Protein AF-A0A367LTG4-F1 (afdb_monomer_lite)

pLDDT: mean 78.82, std 11.57, range [48.56, 96.5]

Sequence (78 aa):
CRLDLDQHLVLSYRAFVGDLQLSSWDGLTGAYPSRLFVLPLSQVIEEYTKVELRSLASVPLKLDREEVASLVERAAQS

Structure (mmCIF, N/CA/C/O backbone):
data_AF-A0A367LTG4-F1
#
_entry.id   AF-A0A367LTG4-F1
#
loop_
_atom_site.group_PDB
_atom_site.id
_atom_site.type_symbol
_atom_site.label_atom_id
_atom_site.label_alt_id
_atom_site.label_comp_id
_atom_site.label_asym_id
_atom_site.label_entity_id
_atom_site.label_seq_id
_atom_site.pdbx_PDB_ins_code
_atom_site.Cartn_x
_atom_site.Cartn_y
_atom_site.Cartn_z
_atom_site.occupancy
_atom_site.B_iso_or_equiv
_atom_site.auth_seq_id
_atom_site.auth_comp_id
_atom_site.auth_asym_id
_atom_site.auth_atom_id
_atom_site.pdbx_PDB_model_num
ATOM 1 N N . CYS A 1 1 ? -21.858 1.239 -9.762 1.00 48.56 1 CYS A N 1
ATOM 2 C CA . CYS A 1 1 ? -21.627 1.940 -8.483 1.00 48.56 1 CYS A CA 1
ATOM 3 C C . CYS A 1 1 ? -20.151 1.853 -8.130 1.00 48.56 1 CYS A C 1
ATOM 5 O O . CYS A 1 1 ? -19.666 0.756 -7.907 1.00 48.56 1 CYS A O 1
ATOM 7 N N . ARG A 1 2 ? -19.430 2.977 -8.194 1.00 57.00 2 ARG A N 1
ATOM 8 C CA . ARG A 1 2 ? -17.969 3.068 -7.992 1.00 57.00 2 ARG A CA 1
ATOM 9 C C . ARG A 1 2 ? -17.590 4.280 -7.117 1.00 57.00 2 ARG A C 1
ATOM 11 O O . ARG A 1 2 ? -16.418 4.563 -6.940 1.00 57.00 2 ARG A O 1
ATOM 18 N N . LEU A 1 3 ? -18.608 4.967 -6.588 1.00 55.16 3 LEU A N 1
ATOM 19 C CA . LEU A 1 3 ? -18.507 6.255 -5.898 1.00 55.16 3 LEU A CA 1
ATOM 20 C C . LEU A 1 3 ? -17.813 6.148 -4.529 1.00 55.16 3 LEU A C 1
ATOM 22 O O . LEU A 1 3 ? -17.287 7.132 -4.037 1.00 55.16 3 LEU A O 1
ATOM 26 N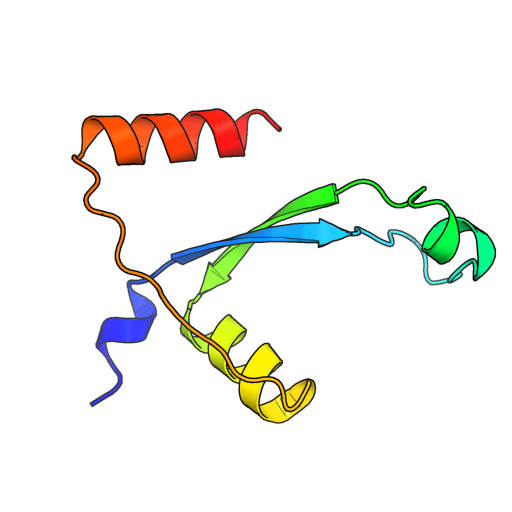 N . ASP A 1 4 ? -17.795 4.955 -3.932 1.00 59.75 4 ASP A N 1
ATOM 27 C CA . ASP A 1 4 ? -17.192 4.726 -2.612 1.00 59.75 4 ASP A CA 1
ATOM 28 C C . ASP A 1 4 ? -15.667 4.517 -2.683 1.00 59.75 4 ASP A C 1
ATOM 30 O O . ASP A 1 4 ? -14.947 4.754 -1.721 1.00 59.75 4 ASP A O 1
ATOM 34 N N . LEU A 1 5 ? -15.133 4.137 -3.855 1.00 58.88 5 LEU A N 1
ATOM 35 C CA . LEU A 1 5 ? -13.693 3.896 -4.035 1.00 58.88 5 LEU A CA 1
ATOM 36 C C . LEU A 1 5 ? -12.841 5.154 -3.825 1.00 58.88 5 LEU A C 1
ATOM 38 O O . LEU A 1 5 ? -11.658 5.028 -3.512 1.00 58.88 5 LEU A O 1
ATOM 42 N N . ASP A 1 6 ? -13.435 6.337 -3.976 1.00 62.47 6 ASP A N 1
ATOM 43 C CA . ASP A 1 6 ? -12.746 7.615 -3.798 1.00 62.47 6 ASP A CA 1
ATOM 44 C C . ASP A 1 6 ? -12.425 7.906 -2.325 1.00 62.47 6 ASP A C 1
ATOM 46 O O . ASP A 1 6 ? -11.533 8.702 -2.041 1.00 62.47 6 ASP A O 1
ATOM 50 N N . GLN A 1 7 ? -13.106 7.248 -1.378 1.00 74.94 7 GLN A N 1
ATOM 51 C CA . GLN A 1 7 ? -12.851 7.425 0.056 1.00 74.94 7 GLN A CA 1
ATOM 52 C C . GLN A 1 7 ? -11.783 6.467 0.603 1.00 74.94 7 GLN A C 1
ATOM 54 O O . GLN A 1 7 ? -11.383 6.584 1.763 1.00 74.94 7 GLN A O 1
ATOM 59 N N . HIS A 1 8 ? -11.287 5.536 -0.219 1.00 83.62 8 HIS A N 1
ATOM 60 C CA . HIS A 1 8 ? -10.279 4.564 0.191 1.00 83.62 8 HIS A CA 1
ATOM 61 C C . HIS A 1 8 ? -8.870 4.988 -0.231 1.00 83.62 8 HIS A C 1
ATOM 63 O O . HIS A 1 8 ? -8.577 5.190 -1.413 1.00 83.62 8 HIS A O 1
ATOM 69 N N . LEU A 1 9 ? -7.973 5.031 0.754 1.00 84.94 9 LEU A N 1
ATOM 70 C CA . LEU A 1 9 ? -6.543 5.238 0.557 1.00 84.94 9 LEU A CA 1
ATOM 71 C C . LEU A 1 9 ? -5.790 3.912 0.673 1.00 84.94 9 LEU A C 1
ATOM 73 O O . LEU A 1 9 ? -6.140 3.043 1.471 1.00 84.94 9 LEU A O 1
ATOM 77 N N . VAL A 1 10 ? -4.728 3.780 -0.113 1.00 88.69 10 VAL A N 1
ATOM 78 C CA . VAL A 1 10 ? -3.805 2.647 -0.097 1.00 88.69 10 VAL A CA 1
ATOM 79 C C . VAL A 1 10 ? -2.424 3.151 0.298 1.00 88.69 10 VAL A C 1
ATOM 81 O O . VAL A 1 10 ? -1.891 4.070 -0.324 1.00 88.69 10 VAL A O 1
ATOM 84 N N . LEU A 1 11 ? -1.837 2.518 1.314 1.00 88.50 11 LEU A N 1
ATOM 85 C CA . LEU A 1 11 ? -0.434 2.685 1.684 1.00 88.50 11 LEU A CA 1
ATOM 86 C C . LEU A 1 11 ? 0.415 1.708 0.864 1.00 88.50 11 LEU A C 1
ATOM 88 O O . LEU A 1 11 ? 0.158 0.505 0.872 1.00 88.50 11 LEU A O 1
ATOM 92 N N . SER A 1 12 ? 1.413 2.213 0.139 1.00 85.88 12 SER A N 1
ATOM 93 C CA . SER A 1 12 ? 2.254 1.411 -0.755 1.00 85.88 12 SER A CA 1
ATOM 94 C C . SER A 1 12 ? 3.724 1.779 -0.585 1.00 85.88 12 SER A C 1
ATOM 96 O O . SER A 1 12 ? 4.098 2.928 -0.799 1.00 85.88 12 SER A O 1
ATOM 98 N N . TYR A 1 13 ? 4.569 0.807 -0.238 1.00 83.44 13 TYR A N 1
ATOM 99 C CA . TYR A 1 13 ? 6.022 0.972 -0.309 1.00 83.44 13 TYR A CA 1
ATOM 100 C C . TYR A 1 13 ? 6.495 0.639 -1.720 1.00 83.44 13 TYR A C 1
ATOM 102 O O . TYR A 1 13 ? 6.292 -0.477 -2.200 1.00 83.44 13 TYR A O 1
ATOM 110 N N . ARG A 1 14 ? 7.114 1.612 -2.391 1.00 81.38 14 ARG A N 1
ATOM 111 C CA . ARG A 1 14 ? 7.637 1.458 -3.755 1.00 81.38 14 ARG A CA 1
ATOM 112 C C . ARG A 1 14 ? 9.105 1.851 -3.803 1.00 81.38 14 ARG A C 1
ATOM 114 O O . ARG A 1 14 ? 9.529 2.750 -3.078 1.00 81.38 14 ARG A O 1
ATOM 121 N N . ALA A 1 15 ? 9.872 1.201 -4.672 1.00 77.56 15 ALA A N 1
ATOM 122 C CA . ALA A 1 15 ? 11.232 1.626 -4.980 1.00 77.56 15 ALA A CA 1
ATOM 123 C C . ALA A 1 15 ? 11.197 3.026 -5.617 1.00 77.56 15 ALA A C 1
ATOM 125 O O . ALA A 1 15 ? 10.475 3.246 -6.591 1.00 77.56 15 ALA A O 1
ATOM 126 N N . PHE A 1 16 ? 11.947 3.977 -5.060 1.00 70.25 16 PHE A N 1
ATOM 127 C CA . PHE A 1 16 ? 12.043 5.329 -5.604 1.00 70.25 16 PHE A CA 1
ATOM 128 C C . PHE A 1 16 ? 13.292 5.457 -6.483 1.00 70.25 16 PHE A C 1
ATOM 130 O O . PHE A 1 16 ? 14.417 5.431 -5.983 1.00 70.25 16 PHE A O 1
ATOM 137 N N . VAL A 1 17 ? 13.091 5.614 -7.793 1.00 66.62 17 VAL A N 1
ATOM 138 C CA . VAL A 1 17 ? 14.163 5.886 -8.760 1.00 66.62 17 VAL A CA 1
ATOM 139 C C . VAL A 1 17 ? 14.147 7.389 -9.043 1.00 66.62 17 VAL A C 1
ATOM 141 O O . VAL A 1 17 ? 13.298 7.875 -9.784 1.00 66.62 17 VAL A O 1
ATOM 144 N N . GLY A 1 18 ? 15.017 8.136 -8.358 1.00 61.09 18 GLY A N 1
ATOM 145 C CA . GLY A 1 18 ? 15.040 9.603 -8.404 1.00 61.09 18 GLY A CA 1
ATOM 146 C C . GLY A 1 18 ? 15.532 10.192 -9.729 1.00 61.09 18 GLY A C 1
ATOM 147 O O . GLY A 1 18 ? 15.076 11.266 -10.101 1.00 61.09 18 GLY A O 1
ATOM 148 N N . ASP A 1 19 ? 16.391 9.473 -10.457 1.00 57.75 19 ASP A N 1
ATOM 149 C CA . ASP A 1 19 ? 16.992 9.937 -11.707 1.00 57.75 19 ASP A CA 1
ATOM 150 C C . ASP A 1 19 ? 16.833 8.887 -12.811 1.00 57.75 19 ASP A C 1
ATOM 152 O O . ASP A 1 19 ? 16.989 7.688 -12.589 1.00 57.75 19 ASP A O 1
ATOM 156 N N . LEU A 1 20 ? 16.530 9.354 -14.022 1.00 59.53 20 LEU A N 1
ATOM 157 C CA . LEU A 1 20 ? 16.209 8.592 -15.241 1.00 59.53 20 LEU A CA 1
ATOM 158 C C . LEU A 1 20 ? 17.327 7.652 -15.761 1.00 59.53 20 LEU A C 1
ATOM 160 O O . LEU A 1 20 ? 17.247 7.172 -16.891 1.00 59.53 20 LEU A O 1
ATOM 164 N N . GLN A 1 21 ? 18.355 7.354 -14.962 1.00 57.44 21 GLN A N 1
ATOM 165 C CA . GLN A 1 21 ? 19.341 6.310 -15.237 1.00 57.44 21 GLN A CA 1
ATOM 166 C C . GLN A 1 21 ? 19.035 5.066 -14.398 1.00 57.44 21 GLN A C 1
ATOM 168 O O . GLN A 1 21 ? 19.498 4.896 -13.272 1.00 57.44 21 GLN A O 1
ATOM 173 N N . LEU A 1 22 ? 18.235 4.172 -14.979 1.00 59.59 22 LEU A N 1
ATOM 174 C CA . LEU A 1 22 ? 18.018 2.831 -14.446 1.00 59.59 22 LEU A CA 1
ATOM 175 C C . LEU A 1 22 ? 19.340 2.053 -14.496 1.00 59.59 22 LEU A C 1
ATOM 177 O O . LEU A 1 22 ? 19.826 1.700 -15.570 1.00 59.59 22 LEU A O 1
ATOM 181 N N . SER A 1 23 ? 19.911 1.764 -13.333 1.00 62.09 23 SER A N 1
ATOM 182 C CA . SER A 1 23 ? 21.045 0.856 -13.200 1.00 62.09 23 SER A CA 1
ATOM 183 C C . SER A 1 23 ? 20.497 -0.560 -13.053 1.00 62.09 23 SER A C 1
ATOM 185 O O . SER A 1 23 ? 19.809 -0.891 -12.087 1.00 62.09 23 SER A O 1
ATOM 187 N N . SER A 1 24 ? 20.781 -1.417 -14.037 1.00 64.94 24 SER A N 1
ATOM 188 C CA . SER A 1 24 ? 20.321 -2.814 -14.021 1.00 64.94 24 SER A CA 1
ATOM 189 C C . SER A 1 24 ? 20.891 -3.606 -12.838 1.00 64.94 24 SER A C 1
ATOM 191 O O . SER A 1 24 ? 20.274 -4.572 -12.398 1.00 64.94 24 SER A O 1
ATOM 193 N N . TRP A 1 25 ? 22.045 -3.192 -12.304 1.00 68.06 25 TRP A N 1
ATOM 194 C CA . TRP A 1 25 ? 22.657 -3.824 -11.137 1.00 68.06 25 TRP A CA 1
ATOM 195 C C . TRP A 1 25 ? 21.992 -3.391 -9.826 1.00 68.06 25 TRP A C 1
ATOM 197 O O . TRP A 1 25 ? 21.690 -4.242 -8.996 1.00 68.06 25 TRP A O 1
ATOM 207 N N . ASP A 1 26 ? 21.664 -2.106 -9.674 1.00 64.94 26 ASP A N 1
ATOM 208 C CA . ASP A 1 26 ? 20.999 -1.585 -8.468 1.00 64.94 26 ASP A CA 1
ATOM 209 C C . ASP A 1 26 ? 19.574 -2.132 -8.303 1.00 64.94 26 ASP A C 1
ATOM 211 O O . ASP A 1 26 ? 19.106 -2.355 -7.184 1.00 64.94 26 ASP A O 1
ATOM 215 N N . GLY A 1 27 ? 18.909 -2.442 -9.423 1.00 64.12 27 GLY A N 1
ATOM 216 C CA . GLY A 1 27 ? 17.631 -3.155 -9.428 1.00 64.12 27 GLY A CA 1
ATOM 217 C C . GLY A 1 27 ? 17.729 -4.609 -8.950 1.00 64.12 27 GLY A C 1
ATOM 218 O O . GLY A 1 27 ? 16.775 -5.118 -8.369 1.00 64.12 27 GLY A O 1
ATOM 219 N N . LEU A 1 28 ? 18.875 -5.269 -9.157 1.00 72.19 28 LEU A N 1
ATOM 220 C CA . LEU A 1 28 ? 19.120 -6.651 -8.726 1.00 72.19 28 LEU A CA 1
ATOM 221 C C . LEU A 1 28 ? 19.626 -6.740 -7.280 1.00 72.19 28 LEU A C 1
ATOM 223 O O . LEU A 1 28 ? 19.336 -7.719 -6.596 1.00 72.19 28 LEU A O 1
ATOM 227 N N . THR A 1 29 ? 20.369 -5.736 -6.807 1.00 76.12 29 THR A N 1
ATOM 228 C CA . THR A 1 29 ? 20.919 -5.698 -5.441 1.00 76.12 29 THR A CA 1
ATOM 229 C C . THR A 1 29 ? 19.990 -5.034 -4.423 1.00 76.12 29 THR A C 1
ATOM 231 O O . THR A 1 29 ? 20.256 -5.110 -3.226 1.00 76.12 29 THR A O 1
ATOM 234 N N . GLY A 1 30 ? 18.892 -4.414 -4.872 1.00 70.31 30 GLY A N 1
ATOM 235 C CA . GLY A 1 30 ? 17.931 -3.736 -3.997 1.00 70.31 30 GLY A CA 1
ATOM 236 C C . GLY A 1 30 ? 18.415 -2.373 -3.500 1.00 70.31 30 GLY A C 1
ATOM 237 O O . GLY A 1 30 ? 17.982 -1.918 -2.446 1.00 70.31 30 GLY A O 1
ATOM 238 N N . ALA A 1 31 ? 19.306 -1.710 -4.241 1.00 73.12 31 ALA A N 1
ATOM 239 C CA . ALA A 1 31 ? 19.891 -0.427 -3.845 1.00 73.12 31 ALA A CA 1
ATOM 240 C C . ALA A 1 31 ? 18.927 0.770 -3.990 1.00 73.12 31 ALA A C 1
ATOM 242 O O . ALA A 1 31 ? 19.279 1.896 -3.635 1.00 73.12 31 ALA A O 1
ATOM 243 N N . TYR A 1 32 ? 17.702 0.546 -4.477 1.00 73.06 32 TYR A N 1
ATOM 244 C CA . TYR A 1 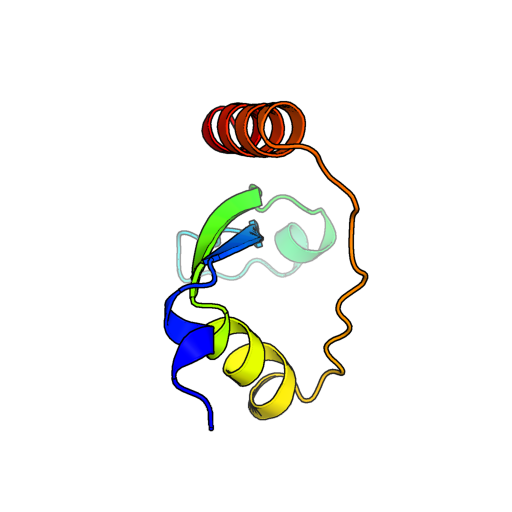32 ? 16.676 1.582 -4.534 1.00 73.06 32 TYR A CA 1
ATOM 245 C C . TYR A 1 32 ? 15.953 1.718 -3.189 1.00 73.06 32 TYR A C 1
ATOM 247 O O . TYR A 1 32 ? 15.307 0.762 -2.749 1.00 73.06 32 TYR A O 1
ATOM 255 N N . PRO A 1 33 ? 15.997 2.898 -2.543 1.00 73.62 33 PRO A N 1
ATOM 256 C CA . PRO A 1 33 ? 15.310 3.099 -1.278 1.00 73.62 33 PRO A CA 1
ATOM 257 C C . PRO A 1 33 ? 13.800 2.932 -1.468 1.00 73.62 33 PRO A C 1
ATOM 259 O O . PRO A 1 33 ? 13.207 3.470 -2.411 1.00 73.62 33 PRO A O 1
ATOM 262 N N . SER A 1 34 ? 13.163 2.194 -0.558 1.00 76.94 34 SER A N 1
ATOM 263 C CA . SER A 1 34 ? 11.707 2.122 -0.499 1.00 76.94 34 SER A CA 1
ATOM 264 C C . SER A 1 34 ? 11.159 3.425 0.067 1.00 76.94 34 SER A C 1
ATOM 266 O O . SER A 1 34 ? 11.574 3.850 1.142 1.00 76.94 34 SER A O 1
ATOM 268 N N . ARG A 1 35 ? 10.194 4.032 -0.618 1.00 82.19 35 ARG A N 1
ATOM 269 C CA . ARG A 1 35 ? 9.450 5.190 -0.123 1.00 82.19 35 ARG A CA 1
ATOM 270 C C . ARG A 1 35 ? 7.982 4.822 0.032 1.00 82.19 35 ARG A C 1
ATOM 272 O O . ARG A 1 35 ? 7.434 4.096 -0.800 1.00 82.19 35 ARG A O 1
ATOM 279 N N . LEU A 1 36 ? 7.359 5.329 1.090 1.00 85.31 36 LEU A N 1
ATOM 280 C CA . LEU A 1 36 ? 5.924 5.208 1.289 1.00 85.31 36 LEU A CA 1
ATOM 281 C C . LEU A 1 36 ? 5.166 6.179 0.374 1.00 85.31 36 LEU A C 1
ATOM 283 O O . LEU A 1 36 ? 5.480 7.367 0.303 1.00 85.31 36 LEU A O 1
ATOM 287 N N . PHE A 1 37 ? 4.131 5.670 -0.283 1.00 85.12 37 PHE A N 1
ATOM 288 C CA . PHE A 1 37 ? 3.168 6.428 -1.070 1.00 85.12 37 PHE A CA 1
ATOM 289 C C . PHE A 1 37 ? 1.761 6.220 -0.518 1.00 85.12 37 PHE A C 1
ATOM 291 O O . PHE A 1 37 ? 1.399 5.114 -0.109 1.00 85.12 37 PHE A O 1
ATOM 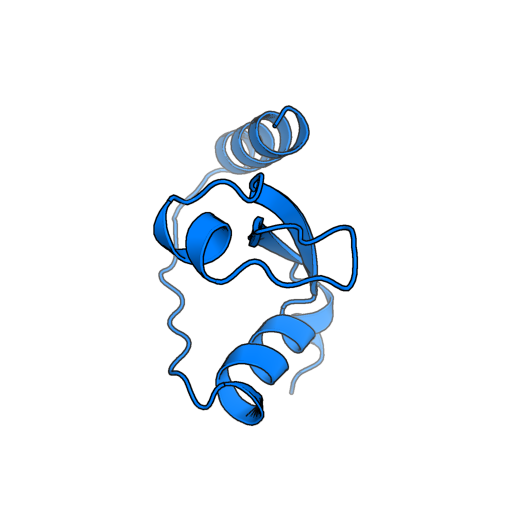298 N N . VAL A 1 38 ? 0.957 7.282 -0.566 1.00 87.50 38 VAL A N 1
ATOM 299 C CA . VAL A 1 38 ? -0.479 7.246 -0.279 1.00 87.50 38 VAL A CA 1
ATOM 300 C C . VAL A 1 38 ? -1.211 7.479 -1.591 1.00 87.50 38 VAL A C 1
ATOM 302 O O . VAL A 1 38 ? -1.061 8.536 -2.201 1.00 87.50 38 VAL A O 1
ATOM 305 N N . LEU A 1 39 ? -1.960 6.480 -2.050 1.00 88.81 39 LEU A N 1
ATOM 306 C CA . LEU A 1 39 ? -2.619 6.503 -3.355 1.00 88.81 39 LEU A CA 1
ATOM 307 C C . LEU A 1 39 ? -4.121 6.235 -3.216 1.00 88.81 39 LEU A C 1
ATOM 309 O O . LEU A 1 39 ? -4.516 5.447 -2.353 1.00 88.81 39 LEU A O 1
ATOM 313 N N . PRO A 1 40 ? -4.968 6.818 -4.079 1.00 88.94 40 PRO A N 1
ATOM 314 C CA . PRO A 1 40 ? -6.364 6.416 -4.180 1.00 88.94 40 PRO A CA 1
ATOM 315 C C . PRO A 1 40 ? -6.472 4.949 -4.609 1.00 88.94 40 PRO A C 1
ATOM 317 O O . PRO A 1 40 ? -5.767 4.503 -5.521 1.00 88.94 40 PRO A O 1
ATOM 320 N N . LEU A 1 41 ? -7.401 4.197 -4.015 1.00 88.19 41 LEU A N 1
ATOM 321 C CA . LEU A 1 41 ? -7.635 2.797 -4.391 1.00 88.19 41 LEU A CA 1
ATOM 322 C C . LEU A 1 41 ? -7.978 2.642 -5.884 1.00 88.19 41 LEU A C 1
ATOM 324 O O . LEU A 1 41 ? -7.566 1.675 -6.527 1.00 88.19 41 LEU A O 1
ATOM 328 N N . SER A 1 42 ? -8.693 3.613 -6.456 1.00 88.31 42 SER A N 1
ATOM 329 C CA . SER A 1 42 ? -9.046 3.643 -7.878 1.00 88.31 42 SER A CA 1
ATOM 330 C C . SER A 1 42 ? -7.820 3.623 -8.798 1.00 88.31 42 SER A C 1
ATOM 332 O O . SER A 1 42 ? -7.834 2.899 -9.797 1.00 88.31 42 SER A O 1
ATOM 334 N N . GLN A 1 43 ? -6.759 4.349 -8.432 1.00 87.25 43 GLN A N 1
ATOM 335 C CA . GLN A 1 43 ? -5.495 4.384 -9.165 1.00 87.25 43 GLN A CA 1
ATOM 336 C C . GLN A 1 43 ? -4.763 3.039 -9.083 1.00 87.25 43 GLN A C 1
ATOM 338 O O . GLN A 1 43 ? -4.301 2.528 -10.100 1.00 87.25 43 GLN A O 1
ATOM 343 N N . VAL A 1 44 ? -4.706 2.423 -7.897 1.00 87.12 44 VAL A N 1
ATOM 344 C CA . VAL A 1 44 ? -4.041 1.120 -7.699 1.00 87.12 44 VAL A CA 1
ATOM 345 C C . VAL A 1 44 ? -4.713 0.019 -8.518 1.00 87.12 44 VAL A C 1
ATOM 347 O O . VAL A 1 44 ? -4.032 -0.790 -9.146 1.00 87.12 44 VAL A O 1
ATOM 350 N N . ILE A 1 45 ? -6.050 0.003 -8.558 1.00 87.75 45 ILE A N 1
ATOM 351 C CA . ILE A 1 45 ? -6.803 -0.947 -9.387 1.00 87.75 45 ILE A CA 1
ATOM 352 C C . ILE A 1 45 ? -6.415 -0.794 -10.858 1.00 87.75 45 ILE A C 1
ATOM 354 O O . ILE A 1 45 ? -6.194 -1.793 -11.539 1.00 87.75 45 ILE A O 1
ATOM 358 N N . GLU A 1 46 ? -6.341 0.437 -11.360 1.00 87.00 46 GLU A N 1
ATOM 359 C CA . GLU A 1 46 ? -5.987 0.705 -12.752 1.00 87.00 46 GLU A CA 1
ATOM 360 C C . GLU A 1 46 ? -4.566 0.248 -13.093 1.00 87.00 46 GLU A C 1
ATOM 362 O O . GLU A 1 46 ? -4.381 -0.479 -14.071 1.00 87.00 46 GLU A O 1
ATOM 367 N N . GLU A 1 47 ? -3.591 0.601 -12.259 1.00 86.06 47 GLU A N 1
ATOM 368 C CA . GLU A 1 47 ? -2.185 0.240 -12.448 1.00 86.06 47 GLU A CA 1
ATOM 369 C C . GLU A 1 47 ? -1.993 -1.285 -12.479 1.00 86.06 47 GLU A C 1
ATOM 371 O O . GLU A 1 47 ? -1.463 -1.829 -13.447 1.00 86.06 47 GLU A O 1
ATOM 376 N N . TYR A 1 48 ? -2.523 -2.007 -11.488 1.00 83.06 48 TYR A N 1
ATOM 377 C CA . TYR A 1 48 ? -2.319 -3.455 -11.398 1.00 83.06 48 TYR A CA 1
ATOM 378 C C . TYR A 1 48 ? -3.099 -4.233 -12.457 1.00 83.06 48 TYR A C 1
ATOM 380 O O . TYR A 1 48 ? -2.551 -5.130 -13.094 1.00 83.06 48 TYR A O 1
ATOM 388 N N . THR A 1 49 ? -4.379 -3.909 -12.661 1.00 80.56 49 THR A N 1
ATOM 389 C CA . THR A 1 49 ? -5.252 -4.764 -13.483 1.00 80.56 49 THR A CA 1
ATOM 390 C C . THR A 1 49 ? -5.196 -4.443 -14.970 1.00 80.56 49 THR A C 1
ATOM 392 O O . THR A 1 49 ? -5.427 -5.339 -15.78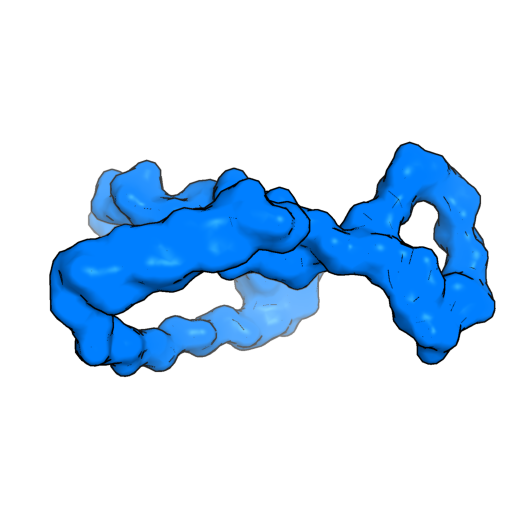0 1.00 80.56 49 THR A O 1
ATOM 395 N N . LYS A 1 50 ? -4.895 -3.193 -15.349 1.00 79.25 50 LYS A N 1
ATOM 396 C CA . LYS A 1 50 ? -4.891 -2.774 -16.759 1.00 79.25 50 LYS A CA 1
ATOM 397 C C . LYS A 1 50 ? -3.495 -2.551 -17.317 1.00 79.25 50 LYS A C 1
ATOM 399 O O . LYS A 1 50 ? -3.270 -2.883 -18.475 1.00 79.25 50 LYS A O 1
ATOM 404 N N . VAL A 1 51 ? -2.593 -1.965 -16.529 1.00 81.06 51 VAL A N 1
ATOM 405 C CA . VAL A 1 51 ? -1.242 -1.632 -17.005 1.00 81.06 51 VAL A CA 1
ATOM 406 C C . VAL A 1 51 ? -0.316 -2.829 -16.832 1.00 81.06 51 VAL A C 1
ATOM 408 O O . VAL A 1 51 ? 0.283 -3.282 -17.802 1.00 81.06 51 VAL A O 1
ATOM 411 N N . GLU A 1 52 ? -0.243 -3.387 -15.623 1.00 82.75 52 GLU A N 1
ATOM 412 C CA . GLU A 1 52 ? 0.627 -4.536 -15.334 1.00 82.75 52 GLU A CA 1
ATOM 413 C C . GLU A 1 52 ? 0.000 -5.892 -15.688 1.00 82.75 52 GLU A C 1
ATOM 415 O O . GLU A 1 52 ? 0.709 -6.898 -15.724 1.00 82.75 52 GLU A O 1
ATOM 420 N N . LEU A 1 53 ? -1.314 -5.932 -15.949 1.00 84.44 53 LEU A N 1
ATOM 421 C CA . LEU A 1 53 ? -2.084 -7.155 -16.228 1.00 84.44 53 LEU A CA 1
ATOM 422 C C . LEU A 1 53 ? -1.930 -8.219 -15.122 1.00 84.44 53 LEU A C 1
ATOM 424 O O . LEU A 1 53 ? -1.902 -9.423 -15.383 1.00 84.44 53 LEU A O 1
ATOM 428 N N . ARG A 1 54 ? -1.831 -7.769 -13.868 1.00 83.38 54 ARG A N 1
ATOM 429 C CA . ARG A 1 54 ? -1.698 -8.609 -12.675 1.00 83.38 54 ARG A CA 1
ATOM 430 C C . ARG A 1 54 ? -3.005 -8.678 -11.898 1.00 83.38 54 ARG A C 1
ATOM 432 O O . ARG A 1 54 ? -3.780 -7.724 -11.831 1.00 83.38 54 ARG A O 1
ATOM 439 N N . SER A 1 55 ? -3.237 -9.823 -11.264 1.00 82.69 55 SER A N 1
ATOM 440 C CA . SER A 1 55 ? -4.354 -9.988 -10.337 1.00 82.69 55 SER A CA 1
ATOM 441 C C . SER A 1 55 ? -4.136 -9.141 -9.084 1.00 82.69 55 SER A C 1
ATOM 443 O O . SER A 1 55 ? -3.073 -9.214 -8.468 1.00 82.69 55 SER A O 1
ATOM 445 N N . LEU A 1 56 ? -5.166 -8.404 -8.672 1.00 83.62 56 LEU A N 1
ATOM 446 C CA . LEU A 1 56 ? -5.205 -7.697 -7.396 1.00 83.62 56 LEU A CA 1
ATOM 447 C C . LEU A 1 56 ? -6.106 -8.470 -6.427 1.00 83.62 56 LEU A C 1
ATOM 449 O O . LEU A 1 56 ? -7.273 -8.712 -6.733 1.00 83.62 56 LEU A O 1
ATOM 453 N N . ALA A 1 57 ? -5.573 -8.844 -5.264 1.00 84.00 57 ALA A N 1
ATOM 454 C CA . ALA A 1 57 ? -6.326 -9.489 -4.194 1.00 84.00 57 ALA A CA 1
ATOM 455 C C . ALA A 1 57 ? -6.318 -8.599 -2.948 1.00 84.00 57 ALA A C 1
ATOM 457 O O . ALA A 1 57 ? -5.269 -8.093 -2.552 1.00 84.00 57 ALA A O 1
ATOM 458 N N . SER A 1 58 ? -7.481 -8.422 -2.323 1.00 82.81 58 SER A N 1
ATOM 459 C CA . SER A 1 58 ? -7.608 -7.769 -1.023 1.00 82.81 58 SER A CA 1
ATOM 460 C C . SER A 1 58 ? -7.986 -8.805 0.029 1.00 82.81 58 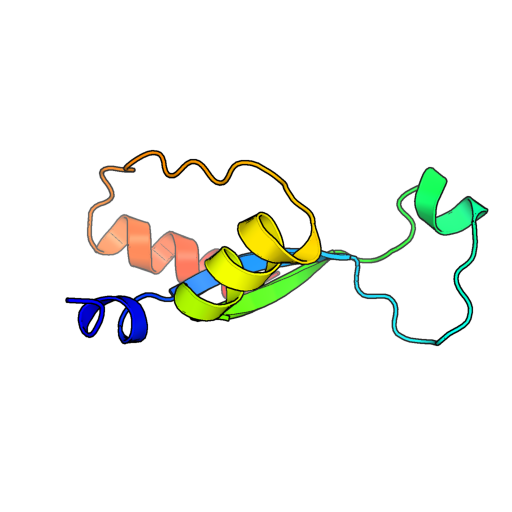SER A C 1
ATOM 462 O O . SER A 1 58 ? -8.926 -9.582 -0.144 1.00 82.81 58 SER A O 1
ATOM 464 N N . VAL A 1 59 ? -7.237 -8.828 1.129 1.00 87.12 59 VAL A N 1
ATOM 465 C CA . VAL A 1 59 ? -7.543 -9.665 2.292 1.00 87.12 59 VAL A CA 1
ATOM 466 C C . VAL A 1 59 ? -8.026 -8.740 3.404 1.00 87.12 59 VAL A C 1
ATOM 468 O O . VAL A 1 59 ? -7.293 -7.821 3.773 1.00 87.12 59 VAL A O 1
ATOM 471 N N . PRO A 1 60 ? -9.249 -8.926 3.930 1.00 85.62 60 PRO A N 1
ATOM 472 C CA . PRO A 1 60 ? -9.764 -8.062 4.978 1.00 85.62 60 PRO A CA 1
ATOM 473 C C . PRO A 1 60 ? -8.977 -8.285 6.271 1.00 85.62 60 PRO A C 1
ATOM 475 O O . PRO A 1 60 ? -8.927 -9.398 6.797 1.00 85.62 60 PRO A O 1
ATOM 478 N N . LEU A 1 61 ? -8.397 -7.211 6.801 1.00 87.06 61 LEU A N 1
ATOM 479 C CA . LEU A 1 61 ? -7.809 -7.191 8.135 1.00 87.06 61 LEU A CA 1
ATOM 480 C C . LEU A 1 61 ? -8.846 -6.634 9.111 1.00 87.06 61 LEU A C 1
ATOM 482 O O . LEU A 1 61 ? -9.440 -5.585 8.864 1.00 87.06 61 LEU A O 1
ATOM 486 N N . LYS A 1 62 ? -9.083 -7.350 10.211 1.00 92.50 62 LYS A N 1
ATOM 487 C CA . LYS A 1 62 ? -9.908 -6.853 11.314 1.00 92.50 62 LYS A CA 1
ATOM 488 C C . LYS A 1 62 ? -9.000 -6.056 12.236 1.00 92.50 62 LYS A C 1
ATOM 490 O O . LYS A 1 62 ? -8.340 -6.653 13.075 1.00 92.50 62 LYS A O 1
ATOM 495 N N . LEU A 1 63 ? -8.947 -4.752 12.007 1.00 90.62 63 LEU A N 1
ATOM 496 C CA . LEU A 1 63 ? -8.209 -3.814 12.839 1.00 90.62 63 LEU A CA 1
ATOM 497 C C . LEU A 1 63 ? -9.208 -2.918 13.559 1.00 90.62 63 LEU A C 1
ATOM 499 O O . LEU A 1 63 ? -10.166 -2.439 12.941 1.00 90.62 63 LEU A O 1
ATOM 503 N N . ASP A 1 64 ? -8.996 -2.692 14.847 1.00 94.94 64 ASP A N 1
ATOM 504 C CA . ASP A 1 64 ? -9.692 -1.629 15.552 1.00 94.94 64 ASP A CA 1
ATOM 505 C C . ASP A 1 64 ? -9.132 -0.245 15.168 1.00 94.94 64 ASP A C 1
ATOM 507 O O . ASP A 1 64 ? -8.177 -0.095 14.398 1.00 94.94 64 ASP A O 1
ATOM 511 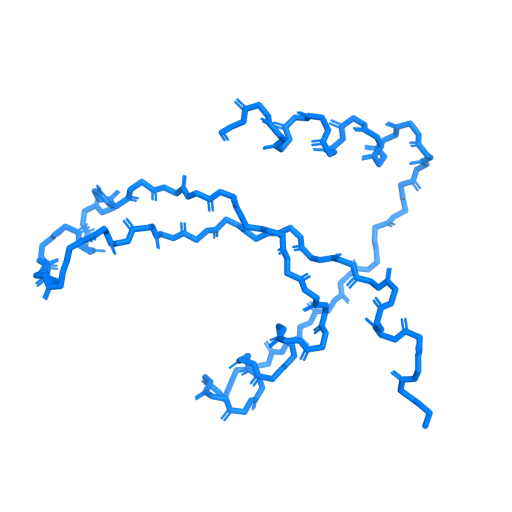N N . ARG A 1 65 ? -9.772 0.814 15.669 1.00 92.25 65 ARG A N 1
ATOM 512 C CA . ARG A 1 65 ? -9.409 2.186 15.297 1.00 92.25 65 ARG A CA 1
ATOM 513 C C . ARG A 1 65 ? -8.032 2.603 15.827 1.00 92.25 65 ARG A C 1
ATOM 515 O O . ARG A 1 65 ? -7.396 3.450 15.201 1.00 92.25 65 ARG A O 1
ATOM 522 N N . GLU A 1 66 ? -7.588 2.039 16.946 1.00 96.50 66 GLU A N 1
ATOM 523 C CA . GLU A 1 66 ? -6.272 2.312 17.528 1.00 96.50 66 GLU A CA 1
ATOM 524 C C . GLU A 1 66 ? -5.175 1.599 16.735 1.00 96.50 66 GLU A C 1
ATOM 526 O O . GLU A 1 66 ? -4.148 2.200 16.424 1.00 96.50 66 GLU A O 1
ATOM 531 N N . GLU A 1 67 ? -5.420 0.361 16.307 1.00 94.50 67 GLU A N 1
ATOM 532 C CA . GLU A 1 67 ? -4.523 -0.396 15.433 1.00 94.50 67 GLU A CA 1
ATOM 533 C C . GLU A 1 67 ? -4.345 0.289 14.073 1.00 94.50 67 GLU A C 1
ATOM 535 O O . GLU A 1 67 ? -3.220 0.411 13.583 1.00 94.50 67 GLU A O 1
ATOM 540 N N . VAL A 1 68 ? -5.432 0.806 13.485 1.00 90.25 68 VAL A N 1
ATOM 541 C CA . VAL A 1 68 ? -5.364 1.600 12.247 1.00 90.25 68 VAL A CA 1
ATOM 542 C C . VAL A 1 68 ? -4.537 2.869 12.455 1.00 90.25 68 VAL A C 1
ATOM 544 O O . VAL A 1 68 ? -3.655 3.156 11.645 1.00 90.25 68 VAL A O 1
ATOM 547 N N . ALA A 1 69 ? -4.782 3.620 13.534 1.00 91.12 69 ALA A N 1
ATOM 548 C CA . ALA A 1 69 ? -4.019 4.832 13.831 1.00 91.12 69 ALA A CA 1
ATOM 549 C C . ALA A 1 69 ? -2.526 4.523 14.025 1.00 91.12 69 ALA A C 1
ATOM 551 O O . ALA A 1 69 ? -1.678 5.165 13.408 1.00 91.12 69 ALA A O 1
ATOM 552 N N . SER A 1 70 ? -2.208 3.477 14.790 1.00 92.12 70 SER A N 1
ATOM 553 C CA . SER A 1 70 ? -0.831 3.054 15.041 1.00 92.12 70 SER A CA 1
ATOM 554 C C . SER A 1 70 ? -0.110 2.600 13.770 1.00 92.12 70 SER A C 1
ATOM 556 O O . SER A 1 70 ? 1.080 2.873 13.604 1.00 92.12 70 SER A O 1
ATOM 558 N N . LEU A 1 71 ? -0.808 1.920 12.854 1.00 88.56 71 LEU A N 1
ATOM 559 C CA . LEU A 1 71 ? -0.253 1.543 11.555 1.00 88.56 71 LEU A CA 1
ATOM 560 C C . LEU A 1 71 ? 0.108 2.785 10.732 1.00 88.56 71 LEU A C 1
ATOM 562 O O . LEU A 1 71 ? 1.209 2.862 10.188 1.00 88.56 71 LEU A O 1
ATOM 566 N N . VAL A 1 72 ? -0.805 3.758 10.662 1.00 86.88 72 VAL A N 1
ATOM 567 C CA . VAL A 1 72 ? -0.603 5.004 9.909 1.00 86.88 72 VAL A CA 1
ATOM 568 C C . VAL A 1 72 ? 0.544 5.826 10.501 1.00 86.88 72 VAL A C 1
ATOM 570 O O . VAL A 1 72 ? 1.385 6.316 9.750 1.00 86.88 72 VAL A O 1
ATOM 573 N N . GLU A 1 73 ? 0.631 5.936 11.827 1.00 89.00 73 GLU A N 1
ATOM 574 C CA . GLU A 1 73 ? 1.725 6.642 12.505 1.00 89.00 73 GLU A CA 1
ATOM 575 C C . GLU A 1 73 ? 3.091 6.023 12.206 1.00 89.00 73 GLU A C 1
ATOM 577 O O . GLU A 1 73 ? 4.027 6.741 11.858 1.00 89.00 73 GLU A O 1
ATOM 582 N N . ARG A 1 74 ? 3.212 4.693 12.297 1.00 85.94 74 ARG A N 1
ATOM 583 C CA . ARG A 1 74 ? 4.468 3.993 11.981 1.00 85.94 74 ARG A CA 1
ATOM 584 C C . ARG A 1 74 ? 4.849 4.149 10.515 1.00 85.94 74 ARG A C 1
ATOM 586 O O . ARG A 1 74 ? 6.022 4.332 10.212 1.00 85.94 74 ARG A O 1
ATOM 593 N N . ALA A 1 75 ? 3.865 4.103 9.620 1.00 83.19 75 ALA A N 1
ATOM 594 C CA . ALA A 1 75 ? 4.091 4.312 8.198 1.00 83.19 75 ALA A CA 1
ATOM 595 C C . ALA A 1 75 ? 4.595 5.743 7.918 1.00 83.19 75 ALA A C 1
ATOM 597 O O . ALA A 1 75 ? 5.506 5.932 7.122 1.00 83.19 75 ALA A O 1
ATOM 598 N N . ALA A 1 76 ? 4.081 6.758 8.617 1.00 80.81 76 ALA A N 1
ATOM 599 C CA . ALA A 1 76 ? 4.542 8.141 8.464 1.00 80.81 76 ALA A CA 1
ATOM 600 C C . ALA A 1 76 ? 5.963 8.406 9.010 1.00 80.81 76 ALA A C 1
ATOM 602 O O . ALA A 1 76 ? 6.550 9.436 8.683 1.00 80.81 76 ALA A O 1
ATOM 603 N N . GLN A 1 77 ? 6.510 7.514 9.844 1.00 78.75 77 GLN A N 1
ATOM 604 C CA . GLN A 1 77 ? 7.860 7.634 10.416 1.00 78.75 77 GLN A CA 1
ATOM 605 C C . GLN A 1 77 ? 8.966 7.025 9.535 1.00 78.75 77 GLN A C 1
ATOM 607 O O . GLN A 1 77 ? 10.141 7.235 9.837 1.00 78.75 77 GLN A O 1
ATOM 612 N N . SER A 1 78 ? 8.612 6.258 8.494 1.00 60.25 78 SER A N 1
ATOM 613 C CA . SER A 1 78 ? 9.558 5.543 7.617 1.00 60.25 78 SER A CA 1
ATOM 614 C C . SER A 1 78 ? 10.028 6.350 6.415 1.00 60.25 78 SER A C 1
ATOM 616 O O . SER A 1 78 ? 9.156 7.004 5.796 1.00 60.25 78 SER A O 1
#

Secondary structure (DSSP, 8-state):
--TTGGG-EEEEEEE---SS---HHHHHHT-SPEEEEEEEHHHHHHIIIIIS------------HHHHHHHHHHHHT-

InterPro domains:
  IPR025178 Lnb, N-terminal periplasmic domain [PF13387] (4-76)

Organism: Pseudomonas aeruginosa (NCBI:txid287)

Foldseek 3Di:
DCVCLQVDKDKDWDFDDPDPDDDPVCVVVVVGDTAIDIDRSVVVCCCACPVVVHDDDDDDDPDDPVRVVVVVVVNVVD

Radius of gyration: 15.51 Å; chains: 1; bounding box: 44×20×34 Å